Protein AF-A0A832IXQ2-F1 (afdb_monomer_lite)

Sequence (121 aa):
MKMVNEKPQDDLELYFAAERNSAVQPSNDLLRRVMADAEAALPDFERSADKAKSGVFSVLWRAIGGWPVVAGLAAATVAGVWIGFSQPAGIERVSAFYLGQSDEVNMVDLLYAFDAEFGEG

Foldseek 3Di:
DDPPPPDVVVVVVVVVVVCVVVPDDDDPVVVVVVVVVVVVVVVVVVVVVPPDPCDPVNVVCVVCPHDVNVVVVVVVVVVVVVVVVPPDPVVVVVCCVVVVVPDCPDVVVVVVVVCVVVVPD

Radius of gyration: 31.01 Å; chains: 1; bounding box: 70×63×55 Å

Secondary structure (DSSP, 8-state):
-------HHHHHHHHHHHHHTS-PPPPHHHHHHHHHHHHHHTHHHHHTTSSS---HHHHHHHHTTSHHHHHHHHHHHHHHHHHHHS--TTHHHHHHHHHTTS----HHHHHHHHHHHHH--

Structure (mmCIF, N/CA/C/O backbone):
data_AF-A0A832IXQ2-F1
#
_entry.id   AF-A0A832IXQ2-F1
#
loop_
_atom_site.group_PDB
_atom_site.id
_atom_site.type_symbol
_atom_site.label_atom_id
_atom_site.label_alt_id
_atom_site.label_comp_id
_atom_site.label_asym_id
_atom_site.label_entity_id
_atom_site.label_seq_id
_atom_site.pdbx_PDB_ins_code
_atom_site.Cartn_x
_atom_site.Cartn_y
_atom_site.Cartn_z
_atom_site.occupancy
_atom_site.B_iso_or_equiv
_atom_site.auth_seq_id
_atom_site.auth_comp_id
_atom_site.auth_asym_id
_atom_site.auth_atom_id
_atom_site.pdbx_PDB_model_num
ATOM 1 N N . MET A 1 1 ? 6.316 27.834 -26.570 1.00 40.06 1 MET A N 1
ATOM 2 C CA . MET A 1 1 ? 4.936 27.323 -26.443 1.00 40.06 1 MET A CA 1
ATOM 3 C C . MET A 1 1 ? 4.970 26.231 -25.380 1.00 40.06 1 MET A C 1
ATOM 5 O O . MET A 1 1 ? 5.474 25.150 -25.648 1.00 40.06 1 MET A O 1
ATOM 9 N N . LYS A 1 2 ? 4.660 26.577 -24.124 1.00 43.47 2 LYS A N 1
ATOM 10 C CA . LYS A 1 2 ? 4.823 25.681 -22.969 1.00 43.47 2 LYS A CA 1
ATOM 11 C C . LYS A 1 2 ? 3.573 24.809 -22.889 1.00 43.47 2 LYS A C 1
ATOM 13 O O . LYS A 1 2 ? 2.487 25.343 -22.704 1.00 43.47 2 LYS A O 1
ATOM 18 N N . MET A 1 3 ? 3.731 23.506 -23.102 1.00 45.88 3 MET A N 1
ATOM 19 C CA . MET A 1 3 ? 2.661 22.527 -22.923 1.00 45.88 3 MET A CA 1
ATOM 20 C C . MET A 1 3 ? 2.305 22.522 -21.435 1.00 45.88 3 MET A C 1
ATOM 22 O O . MET A 1 3 ? 3.077 22.022 -20.615 1.00 45.88 3 MET A O 1
ATOM 26 N N . VAL A 1 4 ? 1.193 23.164 -21.083 1.00 57.97 4 VAL A N 1
ATOM 27 C CA . VAL A 1 4 ? 0.601 23.066 -19.750 1.00 57.97 4 VAL A CA 1
ATOM 28 C C . VAL A 1 4 ? 0.160 21.614 -19.598 1.00 57.97 4 VAL A C 1
ATOM 30 O O . VAL A 1 4 ? -0.735 21.138 -20.287 1.00 57.97 4 VAL A O 1
ATOM 33 N N . ASN A 1 5 ? 0.889 20.873 -18.769 1.00 56.31 5 ASN A N 1
ATOM 34 C CA . ASN A 1 5 ? 0.532 19.522 -18.368 1.00 56.31 5 ASN A CA 1
ATOM 35 C C . ASN A 1 5 ? -0.493 19.666 -17.237 1.00 56.31 5 ASN A C 1
ATOM 37 O O . ASN A 1 5 ? -0.141 19.502 -16.073 1.00 56.31 5 ASN A O 1
ATOM 41 N N . GLU A 1 6 ? -1.715 20.072 -17.582 1.00 57.62 6 GLU A N 1
ATOM 42 C CA . GLU A 1 6 ? -2.860 20.075 -16.668 1.00 57.62 6 GLU A CA 1
ATOM 43 C C . GLU A 1 6 ? -3.121 18.619 -16.283 1.00 57.62 6 GLU A C 1
ATOM 45 O O . GLU A 1 6 ? -3.667 17.820 -17.048 1.00 57.62 6 GLU A O 1
ATOM 50 N N . LYS A 1 7 ? -2.607 18.225 -15.116 1.00 60.19 7 LYS A N 1
ATOM 51 C CA . LYS A 1 7 ? -2.992 16.958 -14.514 1.00 60.19 7 LYS A CA 1
ATOM 52 C C . LYS A 1 7 ? -4.364 17.187 -13.884 1.00 60.19 7 LYS A C 1
ATOM 54 O O . LYS A 1 7 ? -4.497 18.143 -13.129 1.00 60.19 7 LYS A O 1
ATOM 59 N N . PRO A 1 8 ? -5.339 16.283 -14.061 1.00 58.38 8 PRO A N 1
ATOM 60 C CA . PRO A 1 8 ? -6.675 16.410 -13.462 1.00 58.38 8 PRO A CA 1
ATOM 61 C C . PRO A 1 8 ? -6.680 16.517 -11.920 1.00 58.38 8 PRO A C 1
ATOM 63 O O . PRO A 1 8 ? -7.717 16.774 -11.321 1.00 58.38 8 PRO A O 1
ATOM 66 N N . GLN A 1 9 ? -5.533 16.311 -11.264 1.00 59.66 9 GLN A N 1
ATOM 67 C CA . GLN A 1 9 ? -5.345 16.525 -9.829 1.00 59.66 9 GLN A CA 1
ATOM 68 C C . GLN A 1 9 ? -5.266 18.015 -9.443 1.00 59.66 9 GLN A C 1
ATOM 70 O O . GLN A 1 9 ? -5.729 18.356 -8.360 1.00 59.66 9 GLN A O 1
ATOM 75 N N . ASP A 1 10 ? -4.743 18.891 -10.313 1.00 71.06 10 ASP A N 1
ATOM 76 C CA . ASP A 1 10 ? -4.644 20.338 -10.034 1.00 71.06 10 ASP A CA 1
ATOM 77 C C . ASP A 1 10 ? -6.027 21.007 -10.034 1.00 71.06 10 ASP A C 1
ATOM 79 O O . ASP A 1 10 ? -6.313 21.851 -9.184 1.00 71.06 10 ASP A O 1
ATOM 83 N N . ASP A 1 11 ? -6.919 20.578 -10.929 1.00 75.06 11 ASP A N 1
ATOM 84 C CA . ASP A 1 11 ? -8.286 21.104 -10.996 1.00 75.06 11 ASP A CA 1
ATOM 85 C C . ASP A 1 11 ? -9.095 20.732 -9.746 1.00 75.06 11 ASP A C 1
ATOM 87 O O . ASP A 1 11 ? -9.828 21.556 -9.203 1.00 75.06 11 ASP A O 1
ATOM 91 N N . LEU A 1 12 ? -8.943 19.500 -9.248 1.00 80.94 12 LEU A N 1
ATOM 92 C CA . LEU A 1 12 ? -9.599 19.052 -8.016 1.00 80.94 12 LEU A CA 1
ATOM 93 C C . LEU A 1 12 ? -9.071 19.791 -6.783 1.00 80.94 12 LEU A C 1
ATOM 95 O O . LEU A 1 12 ? -9.862 20.178 -5.922 1.00 80.94 12 LEU A O 1
ATOM 99 N N . GLU A 1 13 ? -7.761 20.031 -6.711 1.00 85.94 13 GLU A N 1
ATOM 100 C CA . GLU A 1 13 ? -7.161 20.792 -5.612 1.00 85.94 13 GLU A CA 1
ATOM 101 C C . GLU A 1 13 ? -7.691 22.234 -5.570 1.00 85.94 13 GLU A C 1
ATOM 103 O O . GLU A 1 13 ? -7.950 22.759 -4.487 1.00 85.94 13 GLU A O 1
ATOM 108 N N . LEU A 1 14 ? -7.950 22.854 -6.728 1.00 84.06 14 LEU A N 1
ATOM 109 C CA . LEU A 1 14 ? -8.578 24.176 -6.811 1.00 84.06 14 LEU A CA 1
ATOM 110 C C . LEU A 1 14 ? -9.983 24.188 -6.183 1.00 84.06 14 LEU A C 1
ATOM 112 O O . LEU A 1 14 ? -10.299 25.085 -5.395 1.00 84.06 14 LEU A O 1
ATOM 116 N N . TYR A 1 15 ? -10.816 23.188 -6.493 1.00 82.12 15 TYR A N 1
ATOM 117 C CA . TYR A 1 15 ? -12.156 23.067 -5.908 1.00 82.12 15 TYR A CA 1
ATOM 118 C C . TYR A 1 15 ? -12.093 22.796 -4.396 1.00 82.12 15 TYR A C 1
ATOM 120 O O . TYR A 1 15 ? -12.796 23.452 -3.624 1.00 82.12 15 TYR A O 1
ATOM 128 N N . PHE A 1 16 ? -11.198 21.915 -3.936 1.00 85.12 16 PHE A N 1
ATOM 129 C CA . PHE A 1 16 ? -11.022 21.648 -2.505 1.00 85.12 16 PHE A CA 1
ATOM 130 C C . PHE A 1 16 ? -10.484 22.857 -1.730 1.00 85.12 16 PHE A C 1
ATOM 132 O O . PHE A 1 16 ? -10.903 23.096 -0.595 1.00 85.12 16 PHE A O 1
ATOM 139 N N . ALA A 1 17 ? -9.589 23.649 -2.324 1.00 83.81 17 ALA A N 1
ATOM 140 C CA . ALA A 1 17 ? -9.078 24.875 -1.719 1.00 83.81 17 ALA A CA 1
ATOM 141 C C . ALA A 1 17 ? -10.175 25.943 -1.556 1.00 83.81 17 ALA A C 1
ATOM 143 O O . ALA A 1 17 ? -10.212 26.638 -0.535 1.00 83.81 17 ALA A O 1
ATOM 144 N N . ALA A 1 18 ? -11.094 26.047 -2.520 1.00 79.62 18 ALA A N 1
ATOM 145 C CA . ALA A 1 18 ? -12.245 26.945 -2.439 1.00 79.62 18 ALA A CA 1
ATOM 146 C C . ALA A 1 18 ? -13.241 26.516 -1.343 1.00 79.62 18 ALA A C 1
ATOM 148 O O . ALA A 1 18 ? -13.719 27.351 -0.569 1.00 79.62 18 ALA A O 1
ATOM 149 N N . GLU A 1 19 ? -13.513 25.214 -1.225 1.00 79.69 19 GLU A N 1
ATOM 150 C CA . GLU A 1 19 ? -14.474 24.689 -0.248 1.00 79.69 19 GLU A CA 1
ATOM 151 C C . GLU A 1 19 ? -13.927 24.615 1.183 1.00 79.69 19 GLU A C 1
ATOM 153 O O . GLU A 1 19 ? -14.696 24.764 2.134 1.00 79.69 19 GLU A O 1
ATOM 158 N N . ARG A 1 20 ? -12.606 24.490 1.377 1.00 79.88 20 ARG A N 1
ATOM 159 C CA . ARG A 1 20 ? -11.979 24.464 2.715 1.00 79.88 20 ARG A CA 1
ATOM 160 C C . ARG A 1 20 ? -12.289 25.717 3.544 1.00 79.88 20 ARG A C 1
ATOM 162 O O . ARG A 1 20 ? -12.411 25.628 4.762 1.00 79.88 20 ARG A O 1
ATOM 169 N N . ASN A 1 21 ? -12.453 26.865 2.887 1.00 71.06 21 ASN A N 1
ATOM 170 C CA . ASN A 1 21 ? -12.794 28.139 3.530 1.00 71.06 21 ASN A CA 1
ATOM 171 C C . ASN A 1 21 ? -14.306 28.349 3.717 1.00 71.06 21 ASN A C 1
ATOM 173 O O . ASN A 1 21 ? -14.711 29.255 4.442 1.00 71.06 21 ASN A O 1
ATOM 177 N N . SER A 1 22 ? -15.131 27.517 3.077 1.00 70.38 22 SER A N 1
ATOM 178 C CA . SER A 1 22 ? -16.598 27.610 3.084 1.00 70.38 22 SER A CA 1
ATOM 179 C C . SER A 1 22 ? -17.250 26.422 3.794 1.00 70.38 22 SER A C 1
ATOM 181 O O . SER A 1 22 ? -18.443 26.171 3.618 1.00 70.38 22 SER A O 1
ATOM 183 N N . ALA A 1 23 ? -16.476 25.671 4.584 1.00 69.88 23 ALA A N 1
ATOM 184 C CA . ALA A 1 23 ? -16.959 24.480 5.260 1.00 69.88 23 ALA A CA 1
ATOM 185 C C . ALA A 1 23 ? -18.112 24.835 6.212 1.00 69.88 23 ALA A C 1
ATOM 187 O O . ALA A 1 23 ? -17.935 25.513 7.228 1.00 69.88 23 ALA A O 1
ATOM 188 N N . VAL A 1 24 ? -19.313 24.367 5.868 1.00 78.88 24 VAL A N 1
ATOM 189 C CA . VAL A 1 24 ? -20.498 24.489 6.716 1.00 78.88 24 VAL A CA 1
ATOM 190 C C . VAL A 1 24 ? -20.250 23.684 7.985 1.00 78.88 24 VAL A C 1
ATOM 192 O O . VAL A 1 24 ? -19.996 22.481 7.927 1.00 78.88 24 VAL A O 1
ATOM 195 N N . GLN A 1 25 ? -20.324 24.344 9.141 1.00 82.88 25 GLN A N 1
ATOM 196 C CA . GLN A 1 25 ? -20.186 23.637 10.407 1.00 82.88 25 GLN A CA 1
ATOM 197 C C . GLN A 1 25 ? -21.381 22.690 10.603 1.00 82.88 25 GLN A C 1
ATOM 199 O O . GLN A 1 25 ? -22.530 23.131 10.487 1.00 82.88 25 GLN A O 1
ATOM 204 N N . PRO A 1 26 ? -21.142 21.400 10.901 1.00 84.00 26 PRO A N 1
ATOM 205 C CA . PRO A 1 26 ? -22.218 20.462 11.179 1.00 84.00 26 PRO A CA 1
ATOM 206 C C . PRO A 1 26 ? -22.984 20.886 12.435 1.00 84.00 26 PRO A C 1
ATOM 208 O O . PRO A 1 26 ? -22.440 21.513 13.347 1.00 84.00 26 PRO A O 1
ATOM 211 N N . SER A 1 27 ? -24.268 20.534 12.501 1.00 90.25 27 SER A N 1
ATOM 212 C CA . SER A 1 27 ? -25.079 20.852 13.674 1.00 90.25 27 SER A CA 1
ATOM 213 C C . SER A 1 27 ? -24.587 20.086 14.908 1.00 90.25 27 SER A C 1
ATOM 215 O O . SER A 1 27 ? -24.135 18.943 14.825 1.00 90.25 27 SER A O 1
ATOM 217 N N . ASN A 1 28 ? -24.721 20.701 16.085 1.00 90.19 28 ASN A N 1
ATOM 218 C CA . ASN A 1 28 ? -24.335 20.064 17.348 1.00 90.19 28 ASN A CA 1
ATOM 219 C C . ASN A 1 28 ? -25.098 18.752 17.613 1.00 90.19 28 ASN A C 1
ATOM 221 O O . ASN A 1 28 ? -24.545 17.841 18.222 1.00 90.19 28 ASN A O 1
ATOM 225 N N . ASP A 1 29 ? -26.349 18.638 17.151 1.00 93.75 29 ASP A N 1
ATOM 226 C CA . ASP A 1 29 ? -27.127 17.397 17.273 1.00 93.75 29 ASP A CA 1
ATOM 227 C C . ASP A 1 29 ? -26.532 16.271 16.416 1.00 93.75 29 ASP A C 1
ATOM 229 O O . ASP A 1 29 ? -26.376 15.147 16.890 1.00 93.75 29 ASP A O 1
ATOM 233 N N . LEU A 1 30 ? -26.122 16.586 15.182 1.00 90.62 30 LEU A N 1
ATOM 234 C CA . LEU A 1 30 ? -25.463 15.626 14.299 1.00 90.62 30 LEU A CA 1
ATOM 235 C C . LEU A 1 30 ? -24.144 15.142 14.905 1.00 90.62 30 LEU A C 1
ATOM 237 O O . LEU A 1 30 ? -23.919 13.938 14.976 1.00 90.62 30 LEU A O 1
ATOM 241 N N . LEU A 1 31 ? -23.306 16.060 15.398 1.00 94.25 31 LEU A N 1
ATOM 242 C CA . LEU A 1 31 ? -22.039 15.698 16.038 1.00 94.25 31 LEU A CA 1
ATOM 243 C C . LEU A 1 31 ? -22.249 14.786 17.251 1.00 94.25 31 LEU A C 1
ATOM 245 O O . LEU A 1 31 ? -21.527 13.807 17.406 1.00 94.25 31 LEU A O 1
ATOM 249 N N . ARG A 1 32 ? -23.263 15.053 18.083 1.00 94.38 32 ARG A N 1
ATOM 250 C CA . ARG A 1 32 ? -23.594 14.190 19.229 1.00 94.38 32 ARG A CA 1
ATOM 251 C C . ARG A 1 32 ? -23.993 12.782 18.802 1.00 94.38 32 ARG A C 1
ATOM 253 O O . ARG A 1 32 ? -23.545 11.822 19.418 1.00 94.38 32 ARG A O 1
ATOM 260 N N . ARG A 1 33 ? -24.801 12.652 17.747 1.00 92.62 33 ARG A N 1
ATOM 261 C CA . ARG A 1 33 ? -25.193 11.339 17.212 1.00 92.62 33 ARG A CA 1
ATOM 262 C C . ARG A 1 33 ? -24.008 10.591 16.618 1.00 92.62 33 ARG A C 1
ATOM 264 O O . ARG A 1 33 ? -23.873 9.408 16.886 1.00 92.62 33 ARG A O 1
ATOM 271 N N . VAL A 1 34 ? -23.141 11.278 15.872 1.00 93.69 34 VAL A N 1
ATOM 272 C CA . VAL A 1 34 ? -21.916 10.687 15.311 1.00 93.69 34 VAL A CA 1
ATOM 273 C C . VAL A 1 34 ? -20.994 10.180 16.420 1.00 93.69 34 VAL A C 1
ATOM 275 O O . VAL A 1 34 ? -20.464 9.084 16.302 1.00 93.69 34 VAL A O 1
ATOM 278 N N . MET A 1 35 ? -20.828 10.934 17.511 1.00 93.00 35 MET A N 1
ATOM 279 C CA . MET A 1 35 ? -20.005 10.494 18.646 1.00 93.00 35 MET A CA 1
ATOM 280 C C . MET A 1 35 ? -20.612 9.281 19.359 1.00 93.00 35 MET A C 1
ATOM 282 O O . MET A 1 35 ? -19.895 8.331 19.649 1.00 93.00 35 MET A O 1
ATOM 286 N N . ALA A 1 36 ? -21.930 9.271 19.574 1.00 91.06 36 ALA A N 1
ATOM 287 C CA . ALA A 1 36 ? -22.619 8.122 20.160 1.00 91.06 36 ALA A CA 1
ATOM 288 C C . ALA A 1 36 ? -22.548 6.868 19.265 1.00 91.06 36 ALA A C 1
ATOM 290 O O . ALA A 1 36 ? -22.375 5.760 19.765 1.00 91.06 36 ALA A O 1
ATOM 291 N N . ASP A 1 37 ? -22.656 7.038 17.945 1.00 87.12 37 ASP A N 1
ATOM 292 C CA . ASP A 1 37 ? -22.524 5.951 16.969 1.00 87.12 37 ASP A CA 1
ATOM 293 C C . ASP A 1 37 ? -21.084 5.422 16.910 1.00 87.12 37 ASP A C 1
ATOM 295 O O . ASP A 1 37 ? -20.861 4.214 16.914 1.00 87.12 37 ASP A O 1
ATOM 299 N N . ALA A 1 38 ? -20.094 6.319 16.965 1.00 86.00 38 ALA A N 1
ATOM 300 C CA . ALA A 1 38 ? -18.690 5.945 17.069 1.00 86.00 38 ALA A CA 1
ATOM 301 C C . ALA A 1 38 ? -18.435 5.114 18.336 1.00 86.00 38 ALA A C 1
ATOM 303 O O . ALA A 1 38 ? -17.881 4.024 18.236 1.00 86.00 38 ALA A O 1
ATOM 304 N N . GLU A 1 39 ? -18.899 5.563 19.507 1.00 87.12 39 GLU A N 1
ATOM 305 C CA . GLU A 1 39 ? -18.813 4.806 20.767 1.00 87.12 39 GLU A CA 1
ATOM 306 C C . GLU A 1 39 ? -19.479 3.424 20.673 1.00 87.12 39 GLU A C 1
ATOM 308 O O . GLU A 1 39 ? -18.935 2.439 21.176 1.00 87.12 39 GLU A O 1
ATOM 313 N N . ALA A 1 40 ? -20.616 3.323 19.982 1.00 83.94 40 ALA A N 1
ATOM 314 C CA . ALA A 1 40 ? -21.296 2.055 19.735 1.00 83.94 40 ALA A CA 1
ATOM 315 C C . ALA A 1 40 ? -20.557 1.143 18.735 1.00 83.94 40 ALA A C 1
ATOM 317 O O . ALA A 1 40 ? -20.724 -0.075 18.798 1.00 83.94 40 ALA A O 1
ATOM 318 N N . ALA A 1 41 ? -19.727 1.706 17.849 1.00 80.06 41 ALA A N 1
ATOM 319 C CA . ALA A 1 41 ? -18.908 0.987 16.869 1.00 80.06 41 ALA A CA 1
ATOM 320 C C . ALA A 1 41 ? -17.517 0.567 17.398 1.00 80.06 41 ALA A C 1
ATOM 322 O O . ALA A 1 41 ? -16.895 -0.345 16.848 1.00 80.06 41 ALA A O 1
ATOM 323 N N . LEU A 1 42 ? -17.035 1.165 18.497 1.00 71.81 42 LEU A N 1
ATOM 324 C CA . LEU A 1 42 ? -15.784 0.777 19.166 1.00 71.81 42 LEU A CA 1
ATOM 325 C C . LEU A 1 42 ? -15.669 -0.713 19.596 1.00 71.81 42 LEU A C 1
ATOM 327 O O . LEU A 1 42 ? -14.569 -1.257 19.466 1.00 71.81 42 LEU A O 1
ATOM 331 N N . PRO A 1 43 ? -16.709 -1.419 20.095 1.00 64.62 43 PRO A N 1
ATOM 332 C CA . PRO A 1 43 ? -16.546 -2.766 20.658 1.00 64.62 43 PRO A CA 1
ATOM 333 C C . PRO A 1 43 ? -16.149 -3.863 19.651 1.00 64.62 43 PRO A C 1
ATOM 335 O O . PRO A 1 43 ? -15.738 -4.943 20.087 1.00 64.62 43 PRO A O 1
ATOM 338 N N . ASP A 1 44 ? -16.215 -3.607 18.340 1.00 56.59 44 ASP A N 1
ATOM 339 C CA . ASP A 1 44 ? -15.860 -4.587 17.300 1.00 56.59 44 ASP A CA 1
ATOM 340 C C . ASP A 1 44 ? -14.462 -4.400 16.693 1.00 56.59 44 ASP A C 1
ATOM 342 O O . ASP A 1 44 ? -13.936 -5.330 16.072 1.00 5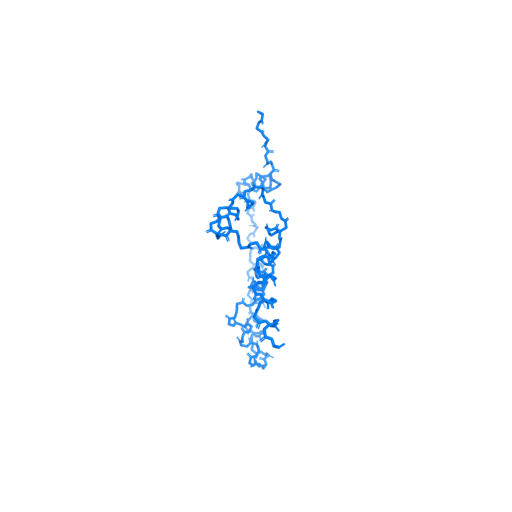6.59 44 ASP A O 1
ATOM 346 N N . PHE A 1 45 ? -13.803 -3.259 16.923 1.00 56.12 45 PHE A N 1
ATOM 347 C CA . PHE A 1 45 ? -12.456 -3.032 16.386 1.00 56.12 45 PHE A CA 1
ATOM 348 C C . PHE A 1 45 ? -11.393 -3.868 17.117 1.00 56.12 45 PHE A C 1
ATOM 350 O O . PHE A 1 45 ? -10.498 -4.425 16.482 1.00 56.12 45 PHE A O 1
ATOM 357 N N . GLU A 1 46 ? -11.526 -4.039 18.436 1.00 55.94 46 GLU A N 1
ATOM 358 C CA . GLU A 1 46 ? -10.634 -4.915 19.211 1.00 55.94 46 GLU A CA 1
ATOM 359 C C . GLU A 1 46 ? -11.052 -6.391 19.135 1.00 55.94 46 GLU A C 1
ATOM 361 O O . GLU A 1 46 ? -10.209 -7.282 19.025 1.00 55.94 46 GLU A O 1
ATOM 366 N N . ARG A 1 47 ? -12.359 -6.680 19.091 1.00 52.66 47 ARG A N 1
ATOM 367 C CA . ARG A 1 47 ? -12.863 -8.063 19.092 1.00 52.66 47 ARG A CA 1
ATOM 368 C C . ARG A 1 47 ? -12.599 -8.807 17.777 1.00 52.66 47 ARG A C 1
ATOM 370 O O . ARG A 1 47 ? -12.455 -10.032 17.796 1.00 52.66 47 ARG A O 1
ATOM 377 N N . SER A 1 48 ? -12.462 -8.102 16.649 1.00 54.34 48 SER A N 1
ATOM 378 C CA . SER A 1 48 ? -12.081 -8.721 15.370 1.00 54.34 48 SER A CA 1
ATOM 379 C C . SER A 1 48 ? -10.605 -9.149 15.312 1.00 54.34 48 SER A C 1
ATOM 381 O O . SER A 1 48 ? -10.250 -9.981 14.473 1.00 54.34 48 SER A O 1
ATOM 383 N N . ALA A 1 49 ? -9.736 -8.629 16.188 1.00 55.84 49 ALA A N 1
ATOM 384 C CA . ALA A 1 49 ? -8.329 -9.028 16.238 1.00 55.84 49 ALA A CA 1
ATOM 385 C C . ALA A 1 49 ? -8.111 -10.375 16.954 1.00 55.84 49 ALA A C 1
ATOM 387 O O . ALA A 1 49 ? -7.122 -11.053 16.660 1.00 55.84 49 ALA A O 1
ATOM 388 N N . ASP A 1 50 ? -9.053 -10.779 17.813 1.00 57.38 50 ASP A N 1
ATOM 389 C CA . ASP A 1 50 ? -8.879 -11.849 18.804 1.00 57.38 50 ASP A CA 1
ATOM 390 C C . ASP A 1 50 ? -9.500 -13.206 18.438 1.00 57.38 50 ASP A C 1
ATOM 392 O O . ASP A 1 50 ? -9.515 -14.129 19.256 1.00 57.38 50 ASP A O 1
ATOM 396 N N . LYS A 1 51 ? -9.996 -13.396 17.207 1.00 57.16 51 LYS A N 1
ATOM 397 C CA . LYS A 1 51 ? -10.663 -14.665 16.848 1.00 57.16 51 LYS A CA 1
ATOM 398 C C . LYS A 1 51 ? -10.210 -15.378 15.582 1.00 57.16 51 LYS A C 1
ATOM 400 O O . LYS A 1 51 ? -10.870 -16.325 15.157 1.00 57.16 51 LYS A O 1
ATOM 405 N N . ALA A 1 52 ? -9.047 -15.036 15.042 1.00 58.56 52 ALA A N 1
ATOM 406 C CA . ALA A 1 52 ? -8.351 -15.934 14.128 1.00 58.56 52 ALA A CA 1
ATOM 407 C C . ALA A 1 52 ? -7.232 -16.622 14.906 1.00 58.56 52 ALA A C 1
ATOM 409 O O . ALA A 1 52 ? -6.310 -15.960 15.371 1.00 58.56 52 ALA A O 1
ATOM 410 N N . LYS A 1 53 ? -7.305 -17.950 15.052 1.00 62.66 53 LYS A N 1
ATOM 411 C CA . LYS A 1 53 ? -6.175 -18.769 15.507 1.00 62.66 53 LYS A CA 1
ATOM 412 C C . LYS A 1 53 ? -5.000 -18.428 14.589 1.00 62.66 53 LYS A C 1
ATOM 414 O O . LYS A 1 53 ? -5.003 -18.834 13.427 1.00 62.66 53 LYS A O 1
ATOM 419 N N . SER A 1 54 ? -4.079 -17.588 15.050 1.00 58.59 54 SER A N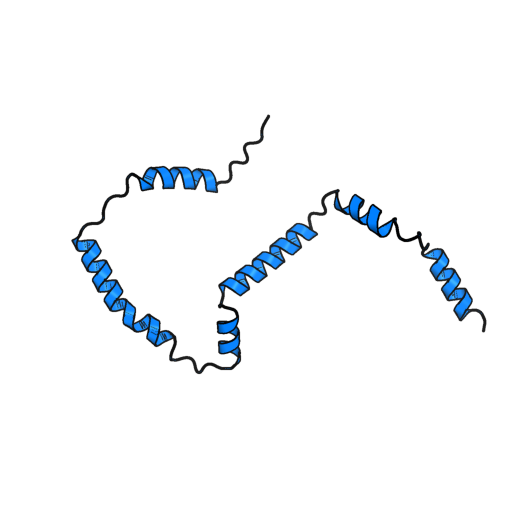 1
ATOM 420 C CA . SER A 1 54 ? -3.039 -17.016 14.205 1.00 58.59 54 SER A CA 1
ATOM 421 C C . SER A 1 54 ? -2.035 -18.111 13.861 1.00 58.59 54 SER A C 1
ATOM 423 O O . SER A 1 54 ? -1.095 -18.396 14.594 1.00 58.59 54 SER A O 1
ATOM 425 N N . GLY A 1 55 ? -2.257 -18.778 12.729 1.00 73.94 55 GLY A N 1
ATOM 426 C CA . GLY A 1 55 ? -1.237 -19.625 12.125 1.00 73.94 55 GLY A CA 1
ATOM 427 C C . GLY A 1 55 ? 0.008 -18.795 11.807 1.00 73.94 55 GLY A C 1
ATOM 428 O O . GLY A 1 55 ? -0.080 -17.579 11.623 1.00 73.94 55 GLY A O 1
ATOM 429 N N . VAL A 1 56 ? 1.164 -19.449 11.692 1.00 78.12 56 VAL A N 1
ATOM 430 C CA . VAL A 1 56 ? 2.467 -18.810 11.406 1.00 78.12 56 VAL A CA 1
ATOM 431 C C . VAL A 1 56 ? 2.387 -17.834 10.218 1.00 78.12 56 VAL A C 1
ATOM 433 O O . VAL A 1 56 ? 2.983 -16.761 10.233 1.00 78.12 56 VAL A O 1
ATOM 436 N N . PHE A 1 57 ? 1.558 -18.155 9.222 1.00 76.62 57 PHE A N 1
ATOM 437 C CA . PHE A 1 57 ? 1.318 -17.320 8.046 1.00 76.62 57 PHE A CA 1
ATOM 438 C C . PHE A 1 57 ? 0.585 -15.999 8.347 1.00 76.62 57 PHE A C 1
ATOM 440 O O . PHE A 1 57 ? 0.879 -14.981 7.731 1.00 76.62 57 PHE A O 1
ATOM 447 N N . SER A 1 58 ? -0.334 -15.984 9.320 1.00 74.31 58 SER A N 1
ATOM 448 C CA . SER A 1 58 ? -1.025 -14.767 9.778 1.00 74.31 58 SER A CA 1
ATOM 449 C C . SER A 1 58 ? -0.075 -13.826 10.523 1.00 74.31 58 SER A C 1
ATOM 451 O O . SER A 1 58 ? -0.175 -12.607 10.379 1.00 74.31 58 SER A O 1
ATOM 453 N N . VAL A 1 59 ? 0.880 -14.388 11.271 1.00 74.19 59 VAL A N 1
ATOM 454 C CA . VAL A 1 59 ? 1.939 -13.625 11.945 1.00 74.19 59 VAL A CA 1
ATOM 455 C C . VAL A 1 59 ? 2.866 -12.982 10.918 1.00 74.19 59 VAL A C 1
ATOM 457 O O . VAL A 1 59 ? 3.150 -11.792 11.020 1.00 74.19 59 VAL A O 1
ATOM 460 N N . LEU A 1 60 ? 3.268 -13.729 9.885 1.00 75.38 60 LEU A N 1
ATOM 461 C CA . LEU A 1 60 ? 4.100 -13.200 8.805 1.00 75.38 60 LEU A CA 1
ATOM 462 C C . LEU A 1 60 ? 3.376 -12.092 8.018 1.00 75.38 60 LEU A C 1
ATOM 464 O O . LEU A 1 60 ? 3.952 -11.041 7.757 1.00 75.38 60 LEU A O 1
ATOM 468 N N . TRP A 1 61 ? 2.085 -12.273 7.723 1.00 76.38 61 TRP A N 1
ATOM 469 C CA . TRP A 1 61 ? 1.253 -11.253 7.072 1.00 76.38 61 TRP A CA 1
ATOM 470 C C . TRP A 1 61 ? 1.094 -9.969 7.897 1.00 76.38 61 TRP A C 1
ATOM 472 O O . TRP A 1 61 ? 1.086 -8.872 7.337 1.00 76.38 61 TRP A O 1
ATOM 482 N N . ARG A 1 62 ? 0.988 -10.089 9.226 1.00 71.56 62 ARG A N 1
ATOM 483 C CA . ARG A 1 62 ? 0.986 -8.940 10.145 1.00 71.56 62 ARG A CA 1
ATOM 484 C C . ARG A 1 62 ? 2.358 -8.267 10.223 1.00 71.56 62 ARG A C 1
ATOM 486 O O . ARG A 1 62 ? 2.410 -7.043 10.224 1.00 71.56 62 ARG A O 1
ATOM 493 N N . ALA A 1 63 ? 3.449 -9.035 10.228 1.00 72.56 63 ALA A N 1
ATOM 494 C CA . ALA A 1 63 ? 4.814 -8.502 10.247 1.00 72.56 63 ALA A CA 1
ATOM 495 C C . ALA A 1 63 ? 5.165 -7.712 8.975 1.00 72.56 63 ALA A C 1
ATOM 497 O O . ALA A 1 63 ? 5.891 -6.726 9.042 1.00 72.56 63 ALA A O 1
ATOM 498 N N . ILE A 1 64 ? 4.609 -8.114 7.828 1.00 76.81 64 ILE A N 1
ATOM 499 C CA . ILE A 1 64 ? 4.776 -7.421 6.543 1.00 76.81 64 ILE A CA 1
ATOM 500 C C . ILE A 1 64 ? 3.910 -6.145 6.471 1.00 76.81 64 ILE A C 1
ATOM 502 O O . ILE A 1 64 ? 4.087 -5.348 5.565 1.00 76.81 64 ILE A O 1
ATOM 506 N N . GLY A 1 65 ? 3.014 -5.883 7.431 1.00 73.38 65 GLY A N 1
ATOM 507 C CA . GLY A 1 65 ? 2.217 -4.648 7.470 1.00 73.38 65 GLY A CA 1
ATOM 508 C C . GLY A 1 65 ? 0.907 -4.709 6.678 1.00 73.38 65 GLY A C 1
ATOM 509 O O . GLY A 1 65 ? 0.268 -3.681 6.459 1.00 73.38 65 GLY A O 1
ATOM 510 N N . GLY A 1 66 ? 0.466 -5.905 6.280 1.00 76.94 66 GLY A N 1
ATOM 511 C CA . GLY A 1 66 ? -0.828 -6.095 5.632 1.00 76.94 66 GLY A CA 1
ATOM 512 C C . GLY A 1 66 ? -0.857 -5.719 4.148 1.00 76.94 66 GLY A C 1
ATOM 513 O O . GLY A 1 66 ? 0.159 -5.660 3.456 1.00 76.94 66 GLY A O 1
ATOM 514 N N . TRP A 1 67 ? -2.072 -5.515 3.632 1.00 80.69 67 TRP A N 1
ATOM 515 C CA . TRP A 1 67 ? -2.323 -5.293 2.205 1.00 80.69 67 TRP A CA 1
ATOM 516 C C . TRP A 1 67 ? -1.608 -4.071 1.583 1.00 80.69 67 TRP A C 1
ATOM 518 O O . TRP A 1 67 ? -1.283 -4.162 0.397 1.00 80.69 67 TRP A O 1
ATOM 528 N N . PRO A 1 68 ? -1.285 -2.974 2.314 1.00 80.88 68 PRO A N 1
ATOM 529 C CA . PRO A 1 68 ? -0.588 -1.830 1.725 1.00 80.88 68 PRO A CA 1
ATOM 530 C C . PRO A 1 68 ? 0.797 -2.188 1.182 1.00 80.88 68 PRO A C 1
ATOM 532 O O . PRO A 1 68 ? 1.207 -1.653 0.156 1.00 80.88 68 PRO A O 1
ATOM 535 N N . VAL A 1 69 ? 1.509 -3.126 1.816 1.00 82.81 69 VAL A N 1
ATOM 536 C CA . VAL A 1 69 ? 2.838 -3.549 1.348 1.00 82.81 69 VAL A CA 1
ATOM 537 C C . VAL A 1 69 ? 2.746 -4.390 0.080 1.00 82.81 69 VAL A C 1
ATOM 539 O O . VAL A 1 69 ? 3.550 -4.208 -0.832 1.00 82.81 69 VAL A O 1
ATOM 542 N N . VAL A 1 70 ? 1.726 -5.241 -0.042 1.00 84.44 70 VAL A N 1
ATOM 543 C CA . VAL A 1 70 ? 1.466 -5.987 -1.285 1.00 84.44 70 VAL A CA 1
ATOM 544 C C . VAL A 1 70 ? 1.050 -5.046 -2.413 1.00 84.44 70 VAL A C 1
ATOM 546 O O . VAL A 1 70 ? 1.525 -5.195 -3.536 1.00 84.44 70 VAL A O 1
ATOM 549 N N . ALA A 1 71 ? 0.221 -4.044 -2.115 1.00 87.00 71 ALA A N 1
ATOM 550 C CA . ALA A 1 71 ? -0.147 -3.014 -3.079 1.00 87.00 71 ALA A CA 1
ATOM 551 C C . ALA A 1 71 ? 1.075 -2.199 -3.536 1.00 87.00 71 ALA A C 1
ATOM 553 O O . ALA A 1 71 ? 1.245 -1.974 -4.732 1.00 87.00 71 ALA A O 1
ATOM 554 N N . GLY A 1 72 ? 1.963 -1.822 -2.611 1.00 90.06 72 GLY A N 1
ATOM 555 C CA . GLY A 1 72 ? 3.221 -1.144 -2.925 1.00 90.06 72 GLY A CA 1
ATOM 556 C C . GLY A 1 72 ? 4.162 -1.999 -3.776 1.00 90.06 72 GLY A C 1
ATOM 557 O O . GLY A 1 72 ? 4.706 -1.509 -4.761 1.00 90.06 72 GLY A O 1
ATOM 558 N N . LEU A 1 73 ? 4.305 -3.290 -3.456 1.00 89.06 73 LEU A N 1
ATOM 559 C CA . LEU A 1 73 ? 5.103 -4.233 -4.243 1.00 89.06 73 LEU A CA 1
ATOM 560 C C . LEU A 1 73 ? 4.539 -4.402 -5.660 1.00 89.06 73 LEU A C 1
ATOM 562 O O . LEU A 1 73 ? 5.295 -4.344 -6.623 1.00 89.06 73 LEU A O 1
ATOM 566 N N . ALA A 1 74 ? 3.221 -4.562 -5.798 1.00 91.75 74 ALA A N 1
ATOM 567 C CA . ALA A 1 74 ? 2.559 -4.659 -7.096 1.00 91.75 74 ALA A CA 1
ATOM 568 C C . ALA A 1 74 ? 2.694 -3.361 -7.913 1.00 91.75 74 ALA A C 1
ATOM 570 O O . ALA A 1 74 ? 2.949 -3.400 -9.113 1.00 91.75 74 ALA A O 1
ATOM 571 N N . ALA A 1 75 ? 2.576 -2.197 -7.273 1.00 91.31 75 ALA A N 1
ATOM 572 C CA . ALA A 1 75 ? 2.812 -0.918 -7.934 1.00 91.31 75 ALA A CA 1
ATOM 573 C C . ALA A 1 75 ? 4.278 -0.770 -8.374 1.00 91.31 75 ALA A C 1
ATOM 575 O O . ALA A 1 75 ? 4.537 -0.318 -9.487 1.00 91.31 75 ALA A O 1
ATOM 576 N N . ALA A 1 76 ? 5.237 -1.195 -7.545 1.00 92.38 76 ALA A N 1
ATOM 577 C CA . ALA A 1 76 ? 6.661 -1.170 -7.867 1.00 92.38 76 ALA A CA 1
ATOM 578 C C . ALA A 1 76 ? 7.019 -2.119 -9.022 1.00 92.38 76 ALA A C 1
ATOM 580 O O . ALA A 1 76 ? 7.817 -1.747 -9.879 1.00 92.38 76 ALA A O 1
ATOM 581 N N . THR A 1 77 ? 6.417 -3.312 -9.097 1.00 93.50 77 THR A N 1
ATOM 582 C CA . THR A 1 77 ? 6.628 -4.223 -10.234 1.00 93.50 77 THR A CA 1
ATOM 583 C C . THR A 1 77 ? 6.040 -3.653 -11.516 1.00 93.50 77 THR A C 1
ATOM 585 O O . THR A 1 77 ? 6.730 -3.629 -12.530 1.00 93.50 77 THR A O 1
ATOM 588 N N . VAL A 1 78 ? 4.815 -3.121 -11.478 1.00 94.12 78 VAL A N 1
ATOM 589 C CA . VAL A 1 78 ? 4.197 -2.454 -12.635 1.00 94.12 78 VAL A CA 1
ATOM 590 C C . VAL A 1 78 ? 5.029 -1.249 -13.082 1.00 94.12 78 VAL A C 1
ATOM 592 O O . VAL A 1 78 ? 5.287 -1.100 -14.275 1.00 94.12 78 VAL A O 1
ATOM 595 N N . ALA A 1 79 ? 5.514 -0.430 -12.146 1.00 90.06 79 ALA A N 1
ATOM 596 C CA . ALA A 1 79 ? 6.404 0.689 -12.443 1.00 90.06 79 ALA A CA 1
ATOM 597 C C . ALA A 1 79 ? 7.735 0.216 -13.049 1.00 90.06 79 ALA A C 1
ATOM 599 O O . ALA A 1 79 ? 8.205 0.800 -14.021 1.00 90.06 79 ALA A O 1
ATOM 600 N N . GLY A 1 80 ? 8.315 -0.869 -12.531 1.00 87.19 80 GLY A N 1
ATOM 601 C CA . GLY A 1 80 ? 9.520 -1.487 -13.083 1.00 87.19 80 GLY A CA 1
ATOM 602 C C . GLY A 1 80 ? 9.322 -1.993 -14.513 1.00 87.19 80 GLY A C 1
ATOM 603 O O . GLY A 1 80 ? 10.152 -1.715 -15.375 1.00 87.19 80 GLY A O 1
ATOM 604 N N . VAL A 1 81 ? 8.199 -2.665 -14.795 1.00 87.00 81 VAL A N 1
ATOM 605 C CA . VAL A 1 81 ? 7.848 -3.110 -16.156 1.00 87.00 81 VAL A CA 1
ATOM 606 C C . VAL A 1 81 ? 7.641 -1.913 -17.083 1.00 87.00 81 VAL A C 1
ATOM 608 O O . VAL A 1 81 ? 8.158 -1.909 -18.197 1.00 87.00 81 VAL A O 1
ATOM 611 N N . TRP A 1 82 ? 6.935 -0.877 -16.628 1.00 84.62 82 TRP A N 1
ATOM 612 C CA . TRP A 1 82 ? 6.708 0.342 -17.404 1.00 84.62 82 TRP A CA 1
ATOM 613 C C . TRP A 1 82 ? 8.021 1.048 -17.774 1.00 84.62 82 TRP A C 1
ATOM 615 O O . TRP A 1 82 ? 8.234 1.402 -18.935 1.00 84.62 82 TRP A O 1
ATOM 625 N N . ILE A 1 83 ? 8.923 1.205 -16.800 1.00 78.12 83 ILE A N 1
ATOM 626 C CA . ILE A 1 83 ? 10.253 1.795 -17.002 1.00 78.12 83 ILE A CA 1
ATOM 627 C C . ILE A 1 83 ? 11.099 0.922 -17.938 1.00 78.12 83 ILE A C 1
ATOM 629 O O . ILE A 1 83 ? 11.759 1.455 -18.825 1.00 78.12 83 ILE A O 1
ATOM 633 N N . GLY A 1 84 ? 11.063 -0.405 -17.780 1.00 75.81 84 GLY A N 1
ATOM 634 C CA . GLY A 1 84 ? 11.821 -1.335 -18.622 1.00 75.81 84 GLY A CA 1
ATOM 635 C C . GLY A 1 84 ? 11.337 -1.396 -20.074 1.00 75.81 84 GLY A C 1
ATOM 636 O O . GLY A 1 84 ? 12.146 -1.582 -20.981 1.00 75.81 84 GLY A O 1
ATOM 637 N N . PHE A 1 85 ? 10.035 -1.213 -20.309 1.00 70.00 85 PHE A N 1
ATOM 638 C CA . PHE A 1 85 ? 9.442 -1.232 -21.649 1.00 70.00 85 PHE A CA 1
ATOM 639 C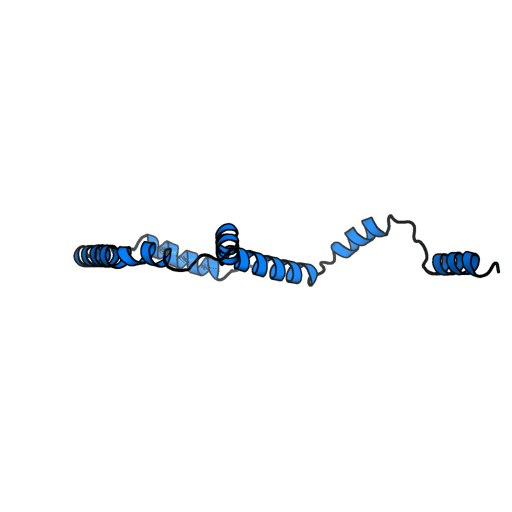 C . PHE A 1 85 ? 9.757 0.040 -22.448 1.00 70.00 85 PHE A C 1
ATOM 641 O O . PHE A 1 85 ? 9.993 -0.004 -23.654 1.00 70.00 85 PHE A O 1
ATOM 648 N N . SER A 1 86 ? 9.800 1.185 -21.772 1.00 62.53 86 SER A N 1
ATOM 649 C CA . SER A 1 86 ? 10.154 2.472 -22.361 1.00 62.53 86 SER A CA 1
ATOM 650 C C . SER A 1 86 ? 11.675 2.634 -22.378 1.00 62.53 86 SER A C 1
ATOM 652 O O . SER A 1 86 ? 12.200 3.428 -21.601 1.00 62.53 86 SER A O 1
ATOM 654 N N . GLN A 1 87 ? 12.399 1.923 -23.250 1.00 56.41 87 GLN A N 1
ATOM 655 C CA . GLN A 1 87 ? 13.816 2.227 -23.483 1.00 56.41 87 GLN A CA 1
ATOM 656 C C . GLN A 1 87 ? 13.937 3.674 -23.999 1.00 56.41 87 GLN A C 1
ATOM 658 O O . GLN A 1 87 ? 13.576 3.953 -25.144 1.00 56.41 87 GLN A O 1
ATOM 663 N N . PRO A 1 88 ? 14.424 4.636 -23.194 1.00 57.34 88 PRO A N 1
ATOM 664 C CA . PRO A 1 88 ? 14.763 5.950 -23.704 1.00 57.34 88 PRO A CA 1
ATOM 665 C C . PRO A 1 88 ? 16.048 5.788 -24.523 1.00 57.34 88 PRO A C 1
ATOM 667 O O . PRO A 1 88 ? 16.966 5.092 -24.085 1.00 57.34 88 PRO A O 1
ATOM 670 N N . ALA A 1 89 ? 16.195 6.511 -25.635 1.00 58.97 89 ALA A N 1
ATOM 671 C CA . ALA A 1 89 ? 17.424 6.573 -26.452 1.00 58.97 89 ALA A CA 1
ATOM 672 C C . ALA A 1 89 ? 18.706 7.031 -25.686 1.00 58.97 89 ALA A C 1
ATOM 674 O O . ALA A 1 89 ? 19.742 7.350 -26.274 1.00 58.97 89 ALA A O 1
ATOM 675 N N . GLY A 1 90 ? 18.642 7.159 -24.357 1.00 56.44 90 GLY A N 1
ATOM 676 C CA . GLY A 1 90 ? 19.776 7.338 -23.453 1.00 56.44 90 GLY A CA 1
ATOM 677 C C . GLY A 1 90 ? 20.401 6.024 -22.965 1.00 56.44 90 GLY A C 1
ATOM 678 O O . GLY A 1 90 ? 21.601 6.010 -22.707 1.00 56.44 90 GLY A O 1
ATOM 679 N N . ILE A 1 91 ? 19.644 4.920 -22.887 1.00 58.28 91 ILE A N 1
ATOM 680 C CA . ILE A 1 91 ? 20.167 3.624 -22.411 1.00 58.28 91 ILE A CA 1
ATOM 681 C C . ILE A 1 91 ? 21.096 2.989 -23.450 1.00 58.28 91 ILE A C 1
ATOM 683 O O . ILE A 1 91 ? 22.103 2.407 -23.062 1.00 58.28 91 ILE A O 1
ATOM 687 N N . GLU A 1 92 ? 20.863 3.192 -24.752 1.00 61.03 92 GLU A N 1
ATOM 688 C CA . GLU A 1 92 ? 21.823 2.822 -25.810 1.00 61.03 92 GLU A CA 1
ATOM 689 C C . GLU A 1 92 ? 23.187 3.493 -25.619 1.00 61.03 92 GLU A C 1
ATOM 691 O O . GLU A 1 92 ? 24.213 2.855 -25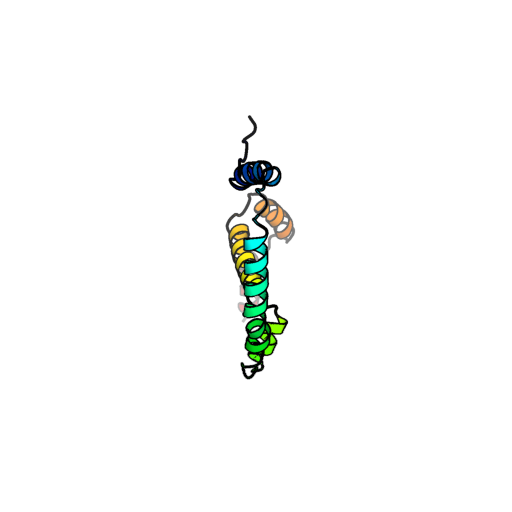.794 1.00 61.03 92 GLU A O 1
ATOM 696 N N . ARG A 1 93 ? 23.235 4.760 -25.187 1.00 60.75 93 ARG A N 1
ATOM 697 C CA . ARG A 1 93 ? 24.513 5.456 -24.943 1.00 60.75 93 ARG A CA 1
ATOM 698 C C . ARG A 1 93 ? 25.246 4.946 -23.709 1.00 60.75 93 ARG A C 1
ATOM 700 O O . ARG A 1 93 ? 26.464 4.828 -23.740 1.00 60.75 93 ARG A O 1
ATOM 707 N N . VAL A 1 94 ? 24.523 4.657 -22.627 1.00 65.75 94 VAL A N 1
ATOM 708 C CA . VAL A 1 94 ? 25.129 4.140 -21.388 1.00 65.75 94 VAL A CA 1
ATOM 709 C C . VAL A 1 94 ? 25.552 2.682 -21.559 1.00 65.75 94 VAL A C 1
ATOM 711 O O . VAL A 1 94 ? 26.633 2.311 -21.115 1.00 65.75 94 VAL A O 1
ATOM 714 N N . SER A 1 95 ? 24.743 1.873 -22.246 1.00 66.38 95 SER A N 1
ATOM 715 C CA . SER A 1 95 ? 25.099 0.500 -22.607 1.00 66.38 95 SER A CA 1
ATOM 716 C C . SER A 1 95 ? 26.254 0.467 -23.603 1.00 66.38 95 SER A C 1
ATOM 718 O O . SER A 1 95 ? 27.186 -0.276 -23.355 1.00 66.38 95 SER A O 1
ATOM 720 N N . ALA A 1 96 ? 26.293 1.316 -24.635 1.00 65.88 96 ALA A N 1
ATOM 721 C CA . ALA A 1 96 ? 27.449 1.429 -25.530 1.00 65.88 96 ALA A CA 1
ATOM 722 C C . ALA A 1 96 ? 28.719 1.904 -24.804 1.00 65.88 96 ALA A C 1
ATOM 724 O O . ALA A 1 96 ? 29.809 1.472 -25.149 1.00 65.88 96 ALA A O 1
ATOM 725 N N . PHE A 1 97 ? 28.603 2.748 -23.776 1.00 69.12 97 PHE A N 1
ATOM 726 C CA . PHE A 1 97 ? 29.745 3.147 -22.950 1.00 69.12 97 PHE A CA 1
ATOM 727 C C . PHE A 1 97 ? 30.246 2.008 -22.043 1.00 69.12 97 PHE A C 1
ATOM 729 O O . PHE A 1 97 ? 31.449 1.817 -21.921 1.00 69.12 97 PHE A O 1
ATOM 736 N N . TYR A 1 98 ? 29.343 1.230 -21.433 1.00 62.81 98 TYR A N 1
ATOM 737 C CA . TYR A 1 98 ? 29.703 0.117 -20.541 1.00 62.81 98 TYR A CA 1
ATOM 738 C C . TYR A 1 98 ? 30.093 -1.176 -21.283 1.00 62.81 98 TYR A C 1
ATOM 740 O O . TYR A 1 98 ? 31.024 -1.853 -20.862 1.00 62.81 98 TYR A O 1
ATOM 748 N N . LEU A 1 99 ? 29.401 -1.523 -22.372 1.00 65.38 99 LEU A N 1
ATOM 749 C CA . LEU A 1 99 ? 29.663 -2.701 -23.217 1.00 65.38 99 LEU A CA 1
ATOM 750 C C . LEU A 1 99 ? 30.687 -2.418 -24.321 1.00 65.38 99 LEU A C 1
ATOM 752 O O . LEU A 1 99 ? 31.374 -3.335 -24.746 1.00 65.38 99 LEU A O 1
ATOM 756 N N . GLY A 1 100 ? 30.835 -1.170 -24.772 1.00 57.78 100 GLY A N 1
ATOM 757 C CA . GLY A 1 100 ? 31.903 -0.773 -25.699 1.00 57.78 100 GLY A CA 1
ATOM 758 C C . GLY A 1 100 ? 33.266 -0.588 -25.022 1.00 57.78 100 GLY A C 1
ATOM 759 O O . GLY A 1 100 ? 34.237 -0.271 -25.702 1.00 57.78 100 GLY A O 1
ATOM 760 N N . GLN A 1 101 ? 33.344 -0.761 -23.694 1.00 54.94 101 GLN A N 1
ATOM 761 C CA . GLN A 1 101 ? 34.599 -0.822 -22.935 1.00 54.94 101 GLN A CA 1
ATOM 762 C C . GLN A 1 101 ? 35.067 -2.266 -22.665 1.00 54.94 101 GLN A C 1
ATOM 764 O O . GLN A 1 101 ? 36.211 -2.474 -22.267 1.00 54.94 101 GLN A O 1
ATOM 769 N N . SER A 1 102 ? 34.224 -3.274 -22.899 1.00 57.66 102 SER A N 1
ATOM 770 C CA . SER A 1 102 ? 34.711 -4.639 -23.100 1.00 57.66 102 SER A CA 1
ATOM 771 C C . SER A 1 102 ? 35.240 -4.727 -24.523 1.00 57.66 102 SER A C 1
ATOM 773 O O . SER A 1 102 ? 34.469 -4.496 -25.453 1.00 57.66 102 SER A O 1
ATOM 775 N N . ASP A 1 103 ? 36.534 -5.028 -24.673 1.00 56.19 103 ASP A N 1
ATOM 776 C CA . ASP A 1 103 ? 37.139 -5.411 -25.950 1.00 56.19 103 ASP A CA 1
ATOM 777 C C . ASP A 1 103 ? 36.138 -6.270 -26.726 1.00 56.19 103 ASP A C 1
ATOM 779 O O . ASP A 1 103 ? 35.590 -7.219 -26.160 1.00 56.19 103 ASP A O 1
ATOM 783 N N . GLU A 1 104 ? 35.824 -5.886 -27.967 1.00 57.75 104 GLU A N 1
ATOM 784 C CA . GLU A 1 104 ? 34.903 -6.625 -28.829 1.00 57.75 104 GLU A CA 1
ATOM 785 C C . GLU A 1 104 ? 35.425 -8.056 -28.993 1.00 57.75 104 GLU A C 1
ATOM 787 O O . GLU A 1 104 ? 36.193 -8.363 -29.902 1.00 57.75 104 GLU A O 1
ATOM 792 N N . VAL A 1 105 ? 35.016 -8.955 -28.099 1.00 59.47 105 VAL A N 1
ATOM 793 C CA . VAL A 1 105 ? 35.253 -10.379 -28.255 1.00 59.47 105 VAL A CA 1
ATOM 794 C C . VAL A 1 105 ? 34.313 -10.812 -29.365 1.00 59.47 105 VAL A C 1
ATOM 796 O O . VAL A 1 105 ? 33.115 -11.028 -29.164 1.00 59.47 105 VAL A O 1
ATOM 799 N N . ASN A 1 106 ? 34.853 -10.836 -30.579 1.00 62.22 106 ASN A N 1
ATOM 800 C CA . ASN A 1 106 ? 34.107 -11.212 -31.757 1.00 62.22 106 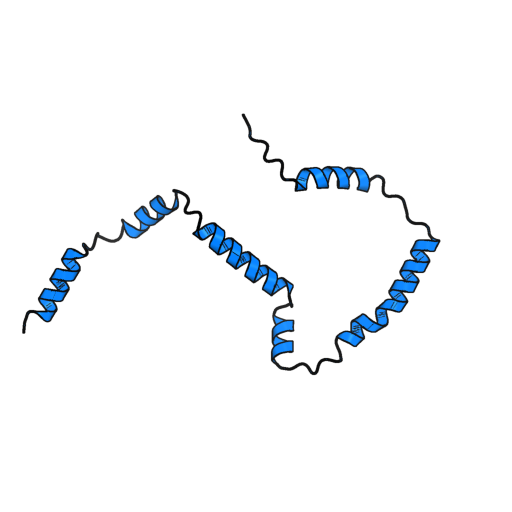ASN A CA 1
ATOM 801 C C . ASN A 1 106 ? 33.595 -12.642 -31.549 1.00 62.22 106 ASN A C 1
ATOM 803 O O . ASN A 1 106 ? 34.375 -13.549 -31.268 1.00 62.22 106 ASN A O 1
ATOM 807 N N . MET A 1 107 ? 32.283 -12.861 -31.671 1.00 64.88 107 MET A N 1
ATOM 808 C CA . MET A 1 107 ? 31.698 -14.198 -31.498 1.00 64.88 107 MET A CA 1
ATOM 809 C C . MET A 1 107 ? 32.327 -15.239 -32.436 1.00 64.88 107 MET A C 1
ATOM 811 O O . MET A 1 107 ? 32.329 -16.426 -32.121 1.00 64.88 107 MET A O 1
ATOM 815 N N . VAL A 1 108 ? 32.894 -14.798 -33.562 1.00 72.12 108 VAL A N 1
ATOM 816 C CA . VAL A 1 108 ? 33.671 -15.644 -34.473 1.00 72.12 108 VAL A CA 1
ATOM 817 C C . VAL A 1 108 ? 34.970 -16.128 -33.818 1.00 72.12 108 VAL A C 1
ATOM 819 O O . VAL A 1 108 ? 35.321 -17.291 -33.972 1.00 72.12 108 VAL A O 1
ATOM 822 N N . ASP A 1 109 ? 35.641 -15.282 -33.039 1.00 75.12 109 ASP A N 1
ATOM 823 C CA . ASP A 1 109 ? 36.893 -15.608 -32.343 1.00 75.12 109 ASP A CA 1
ATOM 824 C C . ASP A 1 109 ? 36.660 -16.619 -31.207 1.00 75.12 109 ASP A C 1
ATOM 826 O O . ASP A 1 109 ? 37.440 -17.546 -31.009 1.00 75.12 109 ASP A O 1
ATOM 830 N N . LEU A 1 110 ? 35.511 -16.525 -30.524 1.00 79.31 110 LEU A N 1
ATOM 831 C CA . LEU A 1 110 ? 35.088 -17.518 -29.527 1.00 79.31 110 LEU A CA 1
ATOM 832 C C . LEU A 1 110 ? 34.805 -18.886 -30.146 1.00 79.31 110 LEU A C 1
ATOM 834 O O . LEU A 1 110 ? 35.125 -19.909 -29.544 1.00 79.31 110 LEU A O 1
ATOM 838 N N . LEU A 1 111 ? 34.206 -18.912 -31.339 1.00 79.31 111 LEU A N 1
ATOM 839 C CA . LEU A 1 111 ? 33.944 -20.158 -32.052 1.00 79.31 111 LEU A CA 1
ATOM 840 C C . LEU A 1 111 ? 35.253 -20.815 -32.508 1.00 79.31 111 LEU A C 1
ATOM 842 O O . LEU A 1 111 ? 35.395 -22.026 -32.371 1.00 79.31 111 LEU A O 1
ATOM 846 N N . TYR A 1 112 ? 36.215 -20.021 -32.985 1.00 77.50 112 TYR A N 1
ATOM 847 C CA . TYR A 1 112 ? 37.541 -20.511 -33.361 1.00 77.50 112 TYR A CA 1
ATOM 848 C C . TYR A 1 112 ? 38.350 -21.013 -32.163 1.00 77.50 112 TYR A C 1
ATOM 850 O O . TYR A 1 112 ? 38.981 -22.060 -32.263 1.00 77.50 112 TYR A O 1
ATOM 858 N N . ALA A 1 113 ? 38.316 -20.313 -31.028 1.00 78.69 113 ALA A N 1
ATOM 859 C CA . ALA A 1 113 ? 38.990 -20.756 -29.810 1.00 78.69 113 ALA A CA 1
ATOM 860 C C . ALA A 1 113 ? 38.386 -22.060 -29.262 1.00 78.69 113 ALA A C 1
ATOM 862 O O . ALA A 1 113 ? 39.116 -22.954 -28.845 1.00 78.69 113 ALA A O 1
ATOM 863 N N . PHE A 1 114 ? 37.058 -22.194 -29.311 1.00 80.62 114 PHE A N 1
ATOM 864 C CA . PHE A 1 114 ? 36.366 -23.417 -28.910 1.00 80.62 114 PHE A CA 1
ATOM 865 C C . PHE A 1 114 ? 36.711 -24.591 -29.838 1.00 80.62 114 PHE A C 1
ATOM 867 O O . PHE A 1 114 ? 37.041 -25.671 -29.364 1.00 80.62 114 PHE A O 1
ATOM 874 N N . ASP A 1 115 ? 36.692 -24.388 -31.157 1.00 81.56 115 ASP A N 1
ATOM 875 C CA . ASP A 1 115 ? 37.045 -25.436 -32.123 1.00 81.56 115 ASP A CA 1
ATOM 876 C C . ASP A 1 115 ? 38.530 -25.830 -32.042 1.00 81.56 115 ASP A C 1
ATOM 878 O O . ASP A 1 115 ? 38.859 -27.005 -32.155 1.00 81.56 115 ASP A O 1
ATOM 882 N N . ALA A 1 116 ? 39.428 -24.883 -31.753 1.00 81.31 116 ALA A N 1
ATOM 883 C CA . ALA A 1 116 ? 40.844 -25.170 -31.518 1.00 81.31 116 ALA A CA 1
ATOM 884 C C . ALA A 1 116 ? 41.072 -26.038 -30.266 1.00 81.31 116 ALA A C 1
ATOM 886 O O . ALA A 1 116 ? 41.925 -26.918 -30.278 1.00 81.31 116 ALA A O 1
ATOM 887 N N . GLU A 1 117 ? 40.288 -25.834 -29.205 1.00 78.81 117 GLU A N 1
ATOM 888 C CA . GLU A 1 117 ? 40.390 -26.611 -27.962 1.00 78.81 117 GLU A CA 1
ATOM 889 C C . GLU A 1 117 ? 39.808 -28.034 -28.103 1.00 78.81 117 GLU A C 1
ATOM 891 O O . GLU A 1 117 ? 40.288 -28.970 -27.466 1.00 78.81 117 GLU A O 1
ATOM 896 N N . PHE A 1 118 ? 38.789 -28.226 -28.952 1.00 81.12 118 PHE A N 1
ATOM 897 C CA . PHE A 1 118 ? 38.121 -29.526 -29.144 1.00 81.12 118 PHE A CA 1
ATOM 898 C C . PHE A 1 118 ? 38.540 -30.285 -30.415 1.00 81.12 118 PHE A C 1
ATOM 900 O O . PHE A 1 118 ? 38.238 -31.473 -30.534 1.00 81.12 118 PHE A O 1
ATOM 907 N N . GLY A 1 119 ? 39.219 -29.626 -31.352 1.00 68.31 119 GLY A N 1
ATOM 908 C CA . GLY A 1 119 ? 39.671 -30.186 -32.627 1.00 68.31 119 GLY A CA 1
ATOM 909 C C . GLY A 1 119 ? 41.076 -30.800 -32.602 1.00 68.31 119 GLY A C 1
ATOM 910 O O . GLY A 1 119 ? 41.4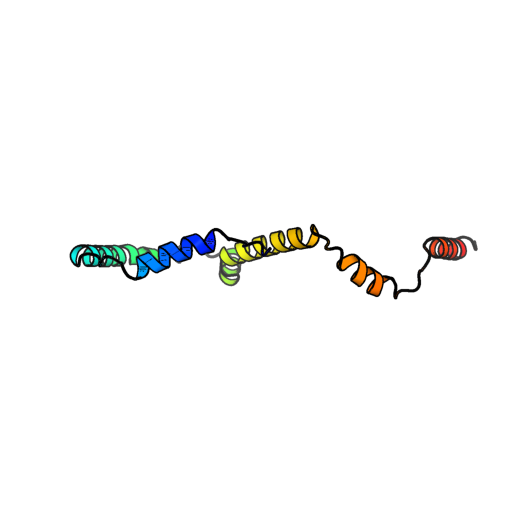49 -31.473 -33.561 1.00 68.31 119 GLY A O 1
ATOM 911 N N . GLU A 1 120 ? 41.853 -30.618 -31.528 1.00 63.28 120 GLU A N 1
ATOM 912 C CA . GLU A 1 120 ? 43.174 -31.247 -31.340 1.00 63.28 120 GLU A CA 1
ATOM 913 C C . GLU A 1 120 ? 43.085 -32.654 -30.702 1.00 63.28 120 GLU A C 1
ATOM 915 O O . GLU A 1 120 ? 43.753 -32.956 -29.710 1.00 63.28 120 GLU A O 1
ATOM 920 N N . GLY A 1 121 ? 42.256 -33.532 -31.283 1.00 53.91 121 GLY A N 1
ATOM 921 C CA . GLY A 1 121 ? 42.135 -34.954 -30.924 1.00 53.91 121 GLY A CA 1
ATOM 922 C C . GLY A 1 121 ? 42.321 -35.888 -32.111 1.00 53.91 121 GLY A C 1
ATOM 923 O O . GLY A 1 121 ? 41.561 -35.737 -33.093 1.00 53.91 121 GLY A O 1
#

pLDDT: mean 73.17, std 13.21, range [40.06, 94.38]